Protein AF-A0A2V7XR73-F1 (afdb_monomer_lite)

Secondary structure (DSSP, 8-state):
--GGG----HHHHHHHHHHHHHHHHHTT-EEEEEEEEEEE-GGG-EEEEEEEE--------

Foldseek 3Di:
DDPPPADPDPVVVVVVVVVVVVVCVVVAKDWPDKDWDPDADPPRHTDMDTDIDHDPPPPDD

Structure (mmCIF, N/CA/C/O backbone):
data_AF-A0A2V7XR73-F1
#
_entry.id   AF-A0A2V7XR73-F1
#
loop_
_atom_site.group_PDB
_atom_site.id
_atom_site.type_symbol
_atom_site.label_atom_id
_atom_site.label_alt_id
_atom_site.label_comp_id
_atom_site.label_asym_id
_atom_site.label_entity_id
_atom_site.label_seq_id
_atom_site.pdbx_PDB_ins_code
_atom_site.Cartn_x
_atom_site.Cartn_y
_atom_site.Cartn_z
_atom_site.occupancy
_atom_site.B_iso_or_equiv
_atom_site.auth_seq_id
_atom_site.auth_comp_id
_atom_site.auth_asym_id
_atom_site.auth_atom_id
_atom_site.pdbx_PDB_model_num
ATOM 1 N N . VAL A 1 1 ? 15.994 -4.964 -3.212 1.00 66.12 1 VAL A N 1
ATOM 2 C CA . VAL A 1 1 ? 15.801 -3.879 -4.198 1.00 66.12 1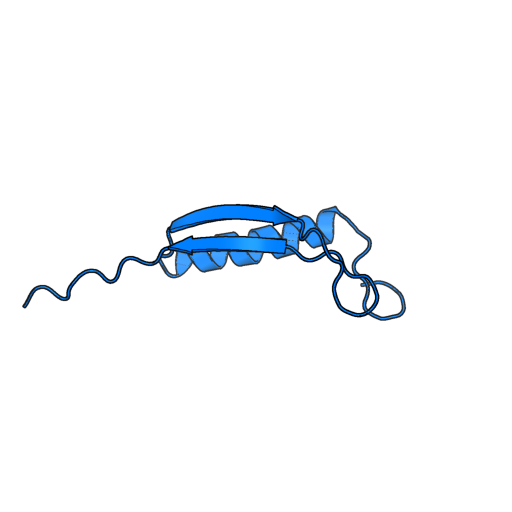 VAL A CA 1
ATOM 3 C C . VAL A 1 1 ? 16.822 -4.087 -5.314 1.00 66.12 1 VAL A C 1
ATOM 5 O O . VAL A 1 1 ? 17.900 -4.578 -5.003 1.00 66.12 1 VAL A O 1
ATOM 8 N N . GLY A 1 2 ? 16.465 -3.892 -6.588 1.00 69.38 2 GLY A N 1
ATOM 9 C CA . GLY A 1 2 ? 17.370 -4.143 -7.725 1.00 69.38 2 GLY A CA 1
ATOM 10 C C . GLY A 1 2 ? 18.333 -2.981 -8.007 1.00 69.38 2 GLY A C 1
ATOM 11 O O . GLY A 1 2 ? 18.320 -1.982 -7.294 1.00 69.38 2 GLY A O 1
ATOM 12 N N . LYS A 1 3 ? 19.143 -3.090 -9.077 1.00 68.62 3 LYS A N 1
ATOM 13 C CA . LYS A 1 3 ? 19.937 -1.955 -9.591 1.00 68.62 3 LYS A CA 1
ATOM 14 C C . LYS A 1 3 ? 19.014 -0.767 -9.895 1.00 68.62 3 LYS A C 1
ATOM 16 O O . LYS A 1 3 ? 17.968 -0.974 -10.519 1.00 68.62 3 LYS A O 1
ATOM 21 N N . GLY A 1 4 ? 19.433 0.421 -9.453 1.00 75.31 4 GLY A N 1
ATOM 22 C CA . GLY A 1 4 ? 18.689 1.674 -9.601 1.00 75.31 4 GLY A CA 1
ATOM 23 C C . GLY A 1 4 ? 17.420 1.732 -8.755 1.00 75.31 4 GLY A C 1
ATOM 24 O O . GLY A 1 4 ? 16.394 2.091 -9.285 1.00 75.31 4 GLY A O 1
ATOM 25 N N . GLY A 1 5 ? 17.418 1.229 -7.514 1.00 82.25 5 GLY A N 1
ATOM 26 C CA . GLY A 1 5 ? 16.300 1.456 -6.579 1.00 82.25 5 GLY A CA 1
ATOM 27 C C . GLY A 1 5 ? 14.966 0.751 -6.891 1.00 82.25 5 GLY A C 1
ATOM 28 O O . GLY A 1 5 ? 14.050 0.806 -6.076 1.00 82.25 5 GLY A O 1
ATOM 29 N N . ILE A 1 6 ? 14.841 0.037 -8.016 1.00 85.19 6 ILE A N 1
ATOM 30 C CA . ILE A 1 6 ? 13.556 -0.529 -8.462 1.00 85.19 6 ILE A CA 1
ATOM 31 C C . ILE A 1 6 ? 13.192 -1.830 -7.731 1.00 85.19 6 ILE A C 1
ATOM 33 O O . ILE A 1 6 ? 13.987 -2.784 -7.659 1.00 85.19 6 ILE A O 1
ATOM 37 N N . VAL A 1 7 ? 11.940 -1.931 -7.279 1.00 88.50 7 VAL A N 1
ATOM 38 C CA . VAL A 1 7 ? 11.349 -3.143 -6.690 1.00 88.50 7 VAL A CA 1
ATOM 39 C C . VAL A 1 7 ? 10.626 -3.976 -7.758 1.00 88.50 7 VAL A C 1
ATOM 41 O O . VAL A 1 7 ? 9.441 -3.809 -8.045 1.00 88.50 7 VAL A O 1
ATOM 44 N N . ARG A 1 8 ? 11.355 -4.928 -8.352 1.00 88.69 8 ARG A N 1
ATOM 45 C CA . ARG A 1 8 ? 10.827 -5.824 -9.403 1.00 88.69 8 ARG A CA 1
ATOM 46 C C . ARG A 1 8 ? 10.015 -7.007 -8.865 1.00 88.69 8 ARG A C 1
ATOM 48 O O . ARG A 1 8 ? 9.107 -7.481 -9.539 1.00 88.69 8 ARG A O 1
ATOM 55 N N . ASP A 1 9 ? 10.343 -7.459 -7.662 1.00 92.69 9 ASP A N 1
ATOM 56 C CA . ASP A 1 9 ? 9.745 -8.625 -7.010 1.00 92.69 9 ASP A CA 1
ATOM 57 C C . ASP A 1 9 ? 8.319 -8.318 -6.526 1.00 92.69 9 ASP A C 1
ATOM 59 O O . ASP A 1 9 ? 8.123 -7.443 -5.680 1.00 92.69 9 ASP A O 1
ATOM 63 N N . VAL A 1 10 ? 7.338 -9.043 -7.072 1.00 91.94 10 VAL A N 1
ATOM 64 C CA . VAL A 1 10 ? 5.909 -8.907 -6.745 1.00 91.94 10 VAL A CA 1
ATOM 65 C C . VAL A 1 10 ? 5.657 -9.160 -5.259 1.00 91.94 10 VAL A C 1
ATOM 67 O O . VAL A 1 10 ? 4.925 -8.402 -4.629 1.00 91.94 10 VAL A O 1
ATOM 70 N N . SER A 1 11 ? 6.303 -10.167 -4.671 1.00 93.94 11 SER A N 1
ATOM 71 C CA . SER A 1 11 ? 6.120 -10.522 -3.262 1.00 93.94 11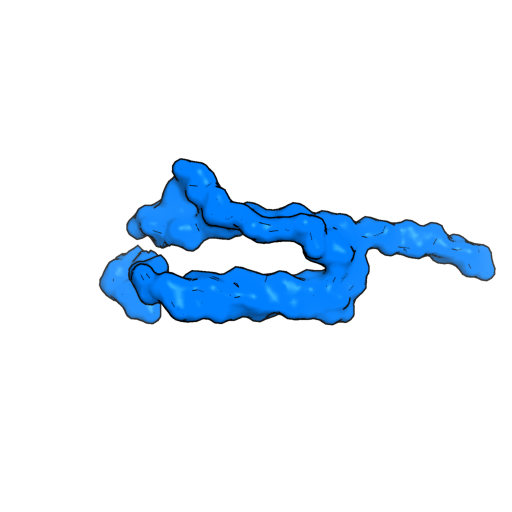 SER A CA 1
ATOM 72 C C . SER A 1 11 ? 6.599 -9.402 -2.343 1.00 93.94 11 SER A C 1
ATOM 74 O O . SER A 1 11 ? 5.953 -9.106 -1.342 1.00 93.94 11 SER A O 1
ATOM 76 N N . LYS A 1 12 ? 7.689 -8.714 -2.709 1.00 94.62 12 LYS A N 1
ATOM 77 C CA . LYS A 1 12 ? 8.181 -7.547 -1.954 1.00 94.62 12 LYS A CA 1
ATOM 78 C C . LYS A 1 12 ? 7.248 -6.347 -2.065 1.00 94.62 12 LYS A C 1
ATOM 80 O O . LYS A 1 12 ? 7.082 -5.636 -1.079 1.00 94.62 12 LYS A O 1
ATOM 85 N N . ARG A 1 13 ? 6.631 -6.130 -3.231 1.00 94.81 13 ARG A N 1
ATOM 86 C CA . ARG A 1 13 ? 5.618 -5.076 -3.397 1.00 94.81 13 ARG A CA 1
ATOM 87 C C . ARG A 1 13 ? 4.384 -5.357 -2.548 1.00 94.81 13 ARG A C 1
ATOM 89 O O . ARG A 1 13 ? 3.972 -4.491 -1.787 1.00 94.81 13 ARG A O 1
ATOM 96 N N . ASN A 1 14 ? 3.870 -6.584 -2.604 1.00 95.12 14 ASN A N 1
ATOM 97 C CA . ASN A 1 14 ? 2.717 -7.000 -1.807 1.00 95.12 14 ASN A CA 1
ATOM 98 C C . ASN A 1 14 ? 2.996 -6.890 -0.303 1.00 95.12 14 ASN A C 1
ATOM 100 O O . ASN A 1 14 ? 2.158 -6.383 0.431 1.00 95.12 14 ASN A O 1
ATOM 104 N N . ALA A 1 15 ? 4.186 -7.299 0.151 1.00 97.00 15 ALA A N 1
ATOM 105 C CA . ALA A 1 15 ? 4.584 -7.158 1.551 1.00 97.00 15 ALA A CA 1
ATOM 106 C C . ALA A 1 15 ? 4.638 -5.686 1.997 1.00 97.00 15 ALA A C 1
ATOM 108 O O . ALA A 1 15 ? 4.168 -5.357 3.084 1.00 97.00 15 ALA A O 1
ATOM 109 N N . ALA A 1 16 ? 5.164 -4.793 1.151 1.00 96.62 16 ALA A N 1
ATOM 110 C CA . ALA A 1 16 ? 5.185 -3.362 1.440 1.00 96.62 16 ALA A CA 1
ATOM 111 C C . ALA A 1 16 ? 3.763 -2.785 1.534 1.00 96.62 16 ALA A C 1
ATOM 113 O O . ALA A 1 16 ? 3.438 -2.132 2.523 1.00 96.62 16 ALA A O 1
ATOM 114 N N . VAL A 1 17 ? 2.894 -3.089 0.562 1.00 97.88 17 VAL A N 1
ATOM 115 C CA . VAL A 1 17 ? 1.479 -2.679 0.591 1.00 97.88 17 VAL A CA 1
ATOM 116 C C . VAL A 1 17 ? 0.792 -3.178 1.861 1.00 97.88 17 VAL A C 1
ATOM 118 O O . VAL A 1 17 ? 0.154 -2.390 2.553 1.00 97.88 17 VAL A O 1
ATOM 121 N N . GLN A 1 18 ? 0.970 -4.455 2.205 1.00 98.12 18 GLN A N 1
ATOM 122 C CA . GLN A 1 18 ? 0.348 -5.045 3.386 1.00 98.12 18 GLN A CA 1
ATOM 123 C C . GLN A 1 18 ? 0.812 -4.361 4.677 1.00 98.12 18 GLN A C 1
ATOM 125 O O . GLN A 1 18 ? -0.025 -4.020 5.505 1.00 98.12 18 GLN A O 1
ATOM 130 N N . SER A 1 19 ? 2.109 -4.062 4.813 1.00 98.44 19 SER A N 1
ATOM 131 C CA . SER A 1 19 ? 2.630 -3.358 5.994 1.00 98.44 19 SER A CA 1
ATOM 132 C C . SER A 1 19 ? 2.011 -1.970 6.194 1.00 98.44 19 SER A C 1
ATOM 134 O O . SER A 1 19 ? 1.708 -1.589 7.322 1.00 98.44 19 SER A O 1
ATOM 136 N N . VAL A 1 20 ? 1.761 -1.230 5.108 1.00 98.31 20 VAL A N 1
ATOM 137 C CA . VAL A 1 20 ? 1.119 0.093 5.169 1.00 98.31 20 VAL A CA 1
ATOM 138 C C . VAL A 1 20 ? -0.369 -0.033 5.496 1.00 98.31 20 VAL A C 1
ATOM 140 O O . VAL A 1 20 ? -0.885 0.755 6.284 1.00 98.31 20 VAL A O 1
ATOM 143 N N . VAL A 1 21 ? -1.055 -1.030 4.927 1.00 98.25 21 VAL A N 1
ATOM 144 C CA . VAL A 1 21 ? -2.465 -1.323 5.233 1.00 98.25 21 VAL A CA 1
ATOM 145 C C . VAL A 1 21 ? -2.641 -1.699 6.703 1.00 98.25 21 VAL A C 1
ATOM 147 O O . VAL A 1 21 ? -3.561 -1.201 7.351 1.00 98.25 21 VAL A O 1
ATOM 150 N N . ASP A 1 22 ? -1.774 -2.561 7.228 1.00 98.25 22 ASP A N 1
ATOM 151 C CA . ASP A 1 22 ? -1.835 -3.008 8.620 1.00 98.25 22 ASP A CA 1
ATOM 152 C C . ASP A 1 22 ? -1.568 -1.844 9.574 1.00 98.25 22 ASP A C 1
ATOM 154 O O . ASP A 1 22 ? -2.341 -1.632 10.507 1.00 98.25 22 ASP A O 1
ATOM 158 N N . PHE A 1 23 ? -0.561 -1.019 9.275 1.00 98.19 23 PHE A N 1
ATOM 159 C CA . PHE A 1 23 ? -0.285 0.196 10.038 1.00 98.19 23 PHE A CA 1
ATOM 160 C C . PHE A 1 23 ? -1.459 1.186 10.009 1.00 98.19 23 PHE A C 1
ATOM 162 O O . PHE A 1 23 ? -1.846 1.709 11.048 1.00 98.19 23 PHE A O 1
ATOM 169 N N . ALA A 1 24 ? -2.072 1.424 8.843 1.00 97.44 24 ALA A N 1
ATOM 170 C CA . ALA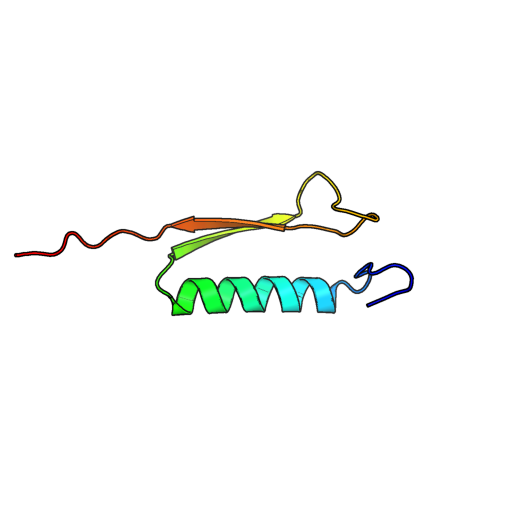 A 1 24 ? -3.223 2.323 8.729 1.00 97.44 24 ALA A CA 1
ATOM 171 C C . ALA A 1 24 ? -4.401 1.859 9.605 1.00 97.44 24 ALA A C 1
ATOM 173 O O . ALA A 1 24 ? -5.031 2.675 10.280 1.00 97.44 24 ALA A O 1
ATOM 174 N N . LYS A 1 25 ? -4.667 0.547 9.634 1.00 96.00 25 LYS A N 1
ATOM 175 C CA . LYS A 1 25 ? -5.683 -0.051 10.512 1.00 96.00 25 LYS A CA 1
ATOM 176 C C . LYS A 1 25 ? -5.321 0.091 11.988 1.00 96.00 25 LYS A C 1
ATOM 178 O O . LYS A 1 25 ? -6.194 0.412 12.789 1.00 96.00 25 LYS A O 1
ATOM 183 N N . GLU A 1 26 ? -4.054 -0.122 12.343 1.00 97.56 26 GLU A N 1
ATOM 184 C CA . GLU A 1 26 ? -3.552 0.020 13.715 1.00 97.56 26 GLU A CA 1
ATOM 185 C C . GLU A 1 26 ? -3.789 1.433 14.264 1.00 97.56 26 GLU A C 1
ATOM 187 O O . GLU A 1 26 ? -4.237 1.590 15.398 1.00 97.56 26 GLU A O 1
ATOM 192 N N . ILE A 1 27 ? -3.576 2.462 13.440 1.00 95.94 27 ILE A N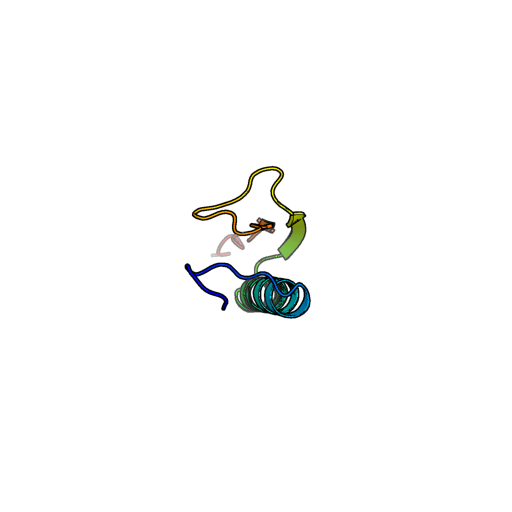 1
ATOM 193 C CA . ILE A 1 27 ? -3.789 3.864 13.829 1.00 95.94 27 ILE A CA 1
ATOM 194 C C . ILE A 1 27 ? -5.246 4.340 13.649 1.00 95.94 27 ILE A C 1
ATOM 196 O O . ILE A 1 27 ? -5.523 5.536 13.746 1.00 95.94 27 ILE A O 1
ATOM 200 N N . GLY A 1 28 ? -6.187 3.421 13.398 1.00 95.38 28 GLY A N 1
ATOM 201 C CA . GLY A 1 28 ? -7.628 3.688 13.429 1.00 95.38 28 GLY A CA 1
ATOM 202 C C . GLY A 1 28 ? -8.267 4.122 12.106 1.00 95.38 28 GLY A C 1
ATOM 203 O O . GLY A 1 28 ? -9.398 4.609 12.120 1.00 95.38 28 GLY A O 1
ATOM 204 N N . PHE A 1 29 ? -7.593 3.953 10.965 1.00 97.06 29 PHE A N 1
ATOM 205 C CA . PHE A 1 29 ? -8.221 4.179 9.660 1.00 97.06 29 PHE A CA 1
ATOM 206 C C . PHE A 1 29 ? -9.000 2.947 9.192 1.00 97.06 29 PHE A C 1
ATOM 208 O O . PHE A 1 29 ? -8.548 1.806 9.297 1.00 97.06 29 PHE A O 1
ATOM 215 N N . ASP A 1 30 ? -10.146 3.200 8.569 1.00 96.56 30 ASP A N 1
ATOM 216 C CA . ASP A 1 30 ? -10.903 2.221 7.800 1.00 96.56 30 ASP A CA 1
ATOM 217 C C . ASP A 1 30 ? -10.372 2.190 6.358 1.00 96.56 30 ASP A C 1
ATOM 219 O O . ASP A 1 30 ? -10.598 3.114 5.570 1.00 96.56 30 ASP A O 1
ATOM 223 N N . VAL A 1 31 ? -9.608 1.149 6.018 1.00 97.12 31 VAL A N 1
ATOM 224 C CA . VAL A 1 31 ? -9.021 0.979 4.680 1.00 97.12 31 VAL A CA 1
ATOM 225 C C . VAL A 1 31 ? -10.080 0.438 3.718 1.00 97.12 31 VAL A C 1
ATOM 227 O O . VAL A 1 31 ? -10.456 -0.731 3.779 1.00 97.12 31 VAL A O 1
ATOM 230 N N . ARG A 1 32 ? -10.521 1.284 2.783 1.00 97.44 32 ARG A N 1
ATOM 231 C CA . ARG A 1 32 ? -11.570 0.989 1.792 1.00 97.44 32 ARG A CA 1
ATOM 232 C C . ARG A 1 32 ? -11.076 0.166 0.606 1.00 97.44 32 ARG A C 1
ATOM 234 O O . ARG A 1 32 ? -11.866 -0.529 -0.027 1.00 97.44 32 ARG A O 1
ATOM 241 N N . GLY A 1 33 ? -9.792 0.263 0.275 1.00 96.94 33 GLY A N 1
ATOM 242 C CA . GLY A 1 33 ? -9.204 -0.493 -0.826 1.00 96.94 33 GLY A CA 1
ATOM 243 C C . GLY A 1 33 ? -7.828 0.008 -1.237 1.00 96.94 33 GLY A C 1
ATOM 244 O O . GLY A 1 33 ? -7.424 1.121 -0.897 1.00 96.94 33 GLY A O 1
ATOM 245 N N . VAL A 1 34 ? -7.125 -0.831 -1.994 1.00 98.12 34 VAL A N 1
ATOM 246 C CA . VAL A 1 34 ? -5.829 -0.524 -2.600 1.00 98.12 34 VAL A CA 1
ATOM 247 C C . VAL A 1 34 ? -5.863 -0.948 -4.062 1.00 98.12 34 VAL A C 1
ATOM 249 O O . VAL A 1 34 ? -6.349 -2.035 -4.376 1.00 98.12 34 VAL A O 1
ATOM 252 N N . ILE A 1 35 ? -5.332 -0.109 -4.946 1.00 97.69 35 ILE A N 1
ATOM 253 C CA . ILE A 1 35 ? -5.155 -0.420 -6.368 1.00 97.69 35 ILE A CA 1
ATOM 254 C C . ILE A 1 35 ? -3.712 -0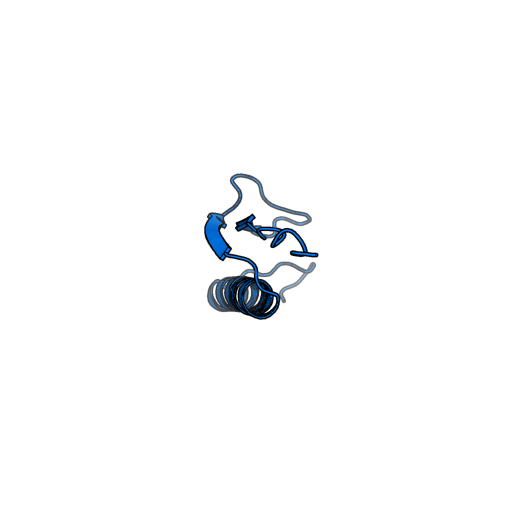.156 -6.795 1.00 97.69 35 ILE A C 1
ATOM 256 O O . ILE A 1 35 ? -3.019 0.664 -6.191 1.00 97.69 35 ILE A O 1
ATOM 260 N N . GLU A 1 36 ? -3.262 -0.830 -7.851 1.00 97.12 36 GLU A N 1
ATOM 261 C CA . GLU A 1 36 ? -2.042 -0.429 -8.553 1.00 97.12 36 GLU A CA 1
ATOM 262 C C . GLU A 1 36 ? -2.283 0.908 -9.269 1.00 97.12 36 GLU A C 1
ATOM 264 O O . GLU A 1 36 ? -3.343 1.131 -9.860 1.00 97.12 36 GLU A O 1
ATOM 269 N N . SER A 1 37 ? -1.310 1.813 -9.193 1.00 96.38 37 SER A N 1
ATOM 270 C CA . SER A 1 37 ? -1.353 3.092 -9.894 1.00 96.38 37 SER A CA 1
ATOM 271 C C . SER A 1 37 ? -1.312 2.869 -11.413 1.00 96.38 37 SER A C 1
ATOM 273 O O . SER A 1 37 ? -0.496 2.078 -11.891 1.00 96.38 37 SER A O 1
ATOM 275 N N . PRO A 1 38 ? -2.119 3.595 -12.212 1.00 95.62 38 PRO A N 1
ATOM 276 C CA . PRO A 1 38 ? -2.039 3.523 -13.672 1.00 95.62 38 PRO A CA 1
ATOM 277 C C . PRO A 1 38 ? -0.730 4.113 -14.221 1.00 95.62 38 PRO A C 1
ATOM 279 O O . PRO A 1 38 ? -0.403 3.912 -15.391 1.00 95.62 38 PRO A O 1
ATOM 282 N N . VAL A 1 39 ? 0.016 4.853 -13.392 1.00 94.31 39 VAL A N 1
ATOM 283 C CA . VAL A 1 39 ? 1.311 5.443 -13.732 1.00 94.31 39 VAL A CA 1
ATOM 284 C C . VAL A 1 39 ? 2.416 4.843 -12.872 1.00 94.31 39 VAL A C 1
ATOM 286 O O . VAL A 1 39 ? 2.221 4.519 -11.702 1.00 94.31 39 VAL A O 1
ATOM 289 N N . LYS A 1 40 ? 3.603 4.708 -13.463 1.00 91.56 40 LYS A N 1
ATOM 290 C CA . LYS A 1 40 ? 4.795 4.262 -12.742 1.00 91.56 40 LYS A CA 1
ATOM 291 C C . LYS A 1 40 ? 5.462 5.442 -12.043 1.00 91.56 40 LYS A C 1
ATOM 293 O O . LYS A 1 40 ? 5.518 6.537 -12.600 1.00 91.56 40 LYS A O 1
ATOM 298 N N . GLY A 1 41 ? 6.008 5.169 -10.867 1.00 87.31 41 GLY A N 1
ATOM 299 C CA . GLY A 1 41 ? 6.800 6.103 -10.083 1.00 87.31 41 GLY A CA 1
ATOM 300 C C . GLY A 1 41 ? 8.194 6.346 -10.647 1.00 87.31 41 GLY A C 1
ATOM 301 O O . GLY A 1 41 ? 8.566 5.860 -11.724 1.00 87.31 41 GLY A O 1
ATOM 302 N N . ALA A 1 42 ? 9.004 7.059 -9.865 1.00 82.94 42 ALA A N 1
ATOM 303 C CA . ALA A 1 42 ? 10.398 7.333 -10.197 1.00 82.94 42 ALA A CA 1
ATOM 304 C C . ALA A 1 42 ? 11.155 6.041 -10.551 1.00 82.94 42 ALA A C 1
ATOM 306 O O . ALA A 1 42 ? 11.000 4.997 -9.907 1.00 82.94 42 ALA A O 1
ATOM 307 N N . GLU A 1 43 ? 11.950 6.123 -11.620 1.00 84.38 43 GLU A N 1
ATOM 308 C CA . GLU A 1 43 ? 12.763 5.017 -12.144 1.00 84.38 43 GLU A CA 1
ATOM 309 C C . GLU A 1 43 ? 11.946 3.782 -12.588 1.00 84.38 43 GLU A C 1
ATOM 311 O O . GLU A 1 43 ? 12.506 2.727 -12.876 1.00 84.38 43 GLU A O 1
ATOM 316 N N . GLY A 1 44 ? 10.617 3.901 -12.720 1.00 86.19 44 GLY A N 1
ATOM 317 C CA . GLY A 1 44 ? 9.740 2.832 -13.203 1.00 86.19 44 GLY A CA 1
ATOM 318 C C . GLY A 1 44 ? 9.217 1.899 -12.110 1.00 86.19 44 GLY A C 1
ATOM 319 O O . GLY A 1 44 ? 8.782 0.786 -12.424 1.00 86.19 44 GLY A O 1
ATOM 320 N N . ASN A 1 45 ? 9.261 2.326 -10.845 1.00 92.25 45 ASN A N 1
ATOM 321 C CA . ASN A 1 45 ? 8.631 1.591 -9.753 1.00 92.25 45 ASN A CA 1
ATOM 322 C C . ASN A 1 45 ? 7.114 1.485 -9.948 1.00 92.25 45 ASN A C 1
ATOM 324 O O . ASN A 1 45 ? 6.456 2.415 -10.408 1.00 92.25 45 ASN A O 1
ATOM 328 N N . VAL A 1 46 ? 6.566 0.329 -9.583 1.00 93.19 46 VAL A N 1
ATOM 329 C CA . VAL A 1 46 ? 5.118 0.149 -9.472 1.00 93.19 46 VAL A CA 1
ATOM 330 C C . VAL A 1 46 ? 4.676 0.794 -8.162 1.00 93.19 46 VAL A C 1
ATOM 332 O O . VAL A 1 46 ? 5.209 0.451 -7.106 1.00 93.19 46 VAL A O 1
ATOM 335 N N . GLU A 1 47 ? 3.7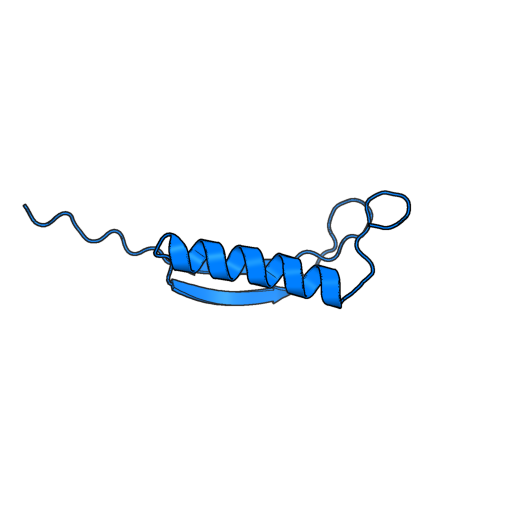24 1.717 -8.243 1.00 95.50 47 GLU A N 1
ATOM 336 C CA . GLU A 1 47 ? 3.152 2.423 -7.096 1.00 95.50 47 GLU A CA 1
ATOM 337 C C . GLU A 1 47 ? 1.717 1.961 -6.844 1.00 95.50 47 GLU A C 1
ATOM 339 O O . GLU A 1 47 ? 1.062 1.418 -7.734 1.00 95.50 47 GLU A O 1
ATOM 344 N N . TYR A 1 48 ? 1.226 2.179 -5.627 1.00 97.25 48 TYR A N 1
ATOM 345 C CA . TYR A 1 48 ? -0.112 1.778 -5.208 1.00 97.25 48 TYR A CA 1
ATOM 346 C C . TYR A 1 48 ? -0.841 2.965 -4.588 1.00 97.25 48 TYR A C 1
ATOM 348 O O . TYR A 1 48 ? -0.239 3.775 -3.884 1.00 97.25 48 TYR A O 1
ATOM 356 N N . LEU A 1 49 ? -2.144 3.043 -4.835 1.00 97.81 49 LEU A N 1
ATOM 357 C CA . LEU A 1 49 ? -3.034 4.042 -4.256 1.00 97.81 49 LEU A CA 1
ATOM 358 C C . LEU A 1 49 ? -3.919 3.358 -3.216 1.00 97.81 49 LEU A C 1
ATOM 360 O O . LEU A 1 49 ? -4.596 2.381 -3.536 1.00 97.81 49 LEU A O 1
ATOM 364 N N . MET A 1 50 ? -3.920 3.871 -1.987 1.00 98.19 50 MET A N 1
ATOM 365 C CA . MET A 1 50 ? -4.760 3.385 -0.890 1.00 98.19 50 MET A CA 1
ATOM 366 C C . MET A 1 50 ? -5.837 4.419 -0.562 1.00 98.19 50 MET A C 1
ATOM 368 O O . MET A 1 50 ? -5.521 5.577 -0.298 1.00 98.19 50 MET A O 1
ATOM 372 N N . ASN A 1 51 ? -7.098 3.989 -0.545 1.00 98.12 51 ASN A N 1
ATOM 373 C CA . ASN A 1 51 ? -8.204 4.773 -0.004 1.00 98.12 51 ASN A CA 1
ATOM 374 C C . ASN A 1 51 ? -8.444 4.357 1.452 1.00 98.12 51 ASN A C 1
ATOM 376 O O . ASN A 1 51 ? -8.701 3.180 1.723 1.00 98.12 51 ASN A O 1
ATOM 380 N N . ALA A 1 52 ? -8.364 5.310 2.375 1.00 97.25 52 ALA A N 1
ATOM 381 C CA . ALA A 1 52 ? -8.565 5.079 3.796 1.00 97.25 52 ALA A CA 1
ATOM 382 C C . ALA A 1 52 ? -9.287 6.268 4.437 1.00 97.25 52 ALA A C 1
ATOM 384 O O . ALA A 1 52 ? -8.988 7.425 4.142 1.00 97.25 52 ALA A O 1
ATOM 385 N N . GLU A 1 53 ? -10.223 5.979 5.335 1.00 96.62 53 GLU A N 1
ATOM 386 C CA . GLU A 1 53 ? -11.034 6.977 6.027 1.00 96.62 53 GLU A CA 1
ATOM 387 C C . GLU A 1 53 ? -10.772 6.906 7.531 1.00 96.62 53 GLU A C 1
ATOM 389 O O . GLU A 1 53 ? -10.967 5.866 8.154 1.00 96.62 53 GLU A O 1
ATOM 394 N N . CYS A 1 54 ? -10.382 8.023 8.139 1.00 92.12 54 CYS A N 1
ATOM 395 C CA . CYS A 1 54 ? -10.424 8.176 9.588 1.00 92.12 54 CYS A CA 1
ATOM 396 C C . CYS A 1 54 ? -11.627 9.051 9.921 1.00 92.12 54 CYS A C 1
ATOM 398 O O . CYS A 1 54 ? -11.671 10.232 9.564 1.00 92.12 54 CYS A O 1
ATOM 400 N N . ARG A 1 55 ? -12.634 8.476 10.584 1.00 83.00 55 ARG A N 1
ATOM 401 C CA . ARG A 1 55 ? -13.673 9.305 11.187 1.00 83.00 55 ARG A CA 1
ATOM 402 C C . ARG A 1 55 ? -13.078 9.914 12.444 1.00 83.00 55 ARG A C 1
ATOM 404 O O . ARG A 1 55 ? -12.820 9.199 13.407 1.00 83.00 55 ARG A O 1
ATOM 411 N N . MET A 1 56 ? -12.915 11.235 12.440 1.00 69.25 56 MET A N 1
ATOM 412 C CA . MET A 1 56 ? -12.837 11.993 13.683 1.00 69.25 56 MET A CA 1
ATOM 413 C C . MET A 1 56 ? -14.090 11.624 14.480 1.00 69.25 56 MET A C 1
ATOM 415 O O . MET A 1 56 ? -15.203 11.986 14.094 1.00 69.25 56 MET A O 1
ATOM 419 N N . GLN A 1 57 ? -13.934 10.837 15.544 1.00 64.06 57 GLN A N 1
ATOM 420 C CA . GLN A 1 57 ? -14.981 10.764 16.548 1.00 64.06 57 GLN A CA 1
ATOM 421 C C . GLN A 1 57 ? -15.075 12.184 17.090 1.00 64.06 57 GLN A C 1
ATOM 423 O O . GLN A 1 57 ? -14.084 12.711 17.598 1.00 64.06 57 GLN A O 1
ATOM 428 N N . ASN A 1 58 ? -16.218 12.844 16.878 1.00 55.59 58 ASN A N 1
ATOM 429 C CA . ASN A 1 58 ? -16.500 14.097 17.559 1.00 55.59 58 ASN A CA 1
ATOM 430 C C . ASN A 1 58 ? -16.183 13.848 19.030 1.00 55.59 58 ASN A C 1
ATOM 432 O O . ASN A 1 58 ? -16.752 12.929 19.614 1.00 55.59 58 ASN A O 1
ATOM 436 N N . ALA A 1 59 ? -15.226 14.599 19.576 1.00 55.69 59 ALA A N 1
ATOM 437 C CA . ALA A 1 59 ? -14.949 14.591 20.997 1.00 55.69 59 ALA A CA 1
ATOM 438 C C . ALA A 1 59 ? -16.260 14.970 21.693 1.00 55.69 59 ALA A C 1
ATOM 440 O O . ALA A 1 59 ? -16.664 16.136 21.704 1.00 55.69 59 ALA A O 1
ATOM 441 N N . GLU A 1 60 ? -16.994 13.966 22.158 1.00 58.19 60 GLU A N 1
ATOM 442 C CA . GLU A 1 60 ? -18.174 14.182 22.969 1.00 58.19 60 GLU A CA 1
ATOM 443 C C . GLU A 1 60 ? -17.684 14.719 24.317 1.00 58.19 60 GLU A C 1
ATOM 445 O O . GLU A 1 60 ? -17.158 13.967 25.125 1.00 58.19 60 GLU A O 1
ATOM 450 N N . ARG A 1 61 ? -17.794 16.051 24.438 1.00 50.00 61 ARG A N 1
ATOM 451 C CA . ARG A 1 61 ? -17.929 16.908 25.633 1.00 50.00 61 ARG A CA 1
ATOM 452 C C . ARG A 1 61 ? -17.122 16.561 26.883 1.00 50.00 61 ARG A C 1
ATOM 454 O O . ARG A 1 61 ? -17.493 15.613 27.602 1.00 50.00 61 ARG A O 1
#

Sequence (61 aa):
VGKGGIVRDVSKRNAAVQSVVDFAKEIGFDVRGVIESPVKGAEGNVEYLMNAECRMQNAER

pLDDT: mean 89.2, std 12.63, range [50.0, 98.44]

Radius of gyration: 15.09 Å; chains: 1; bounding box: 38×27×39 Å